Protein AF-A0A382VLH2-F1 (afdb_monomer_lite)

Structure (mmCIF, N/CA/C/O backbone):
data_AF-A0A382VLH2-F1
#
_entry.id   AF-A0A382VLH2-F1
#
loop_
_atom_site.group_PDB
_atom_site.id
_atom_site.type_symbol
_atom_site.label_atom_id
_atom_site.label_alt_id
_atom_site.label_comp_id
_atom_site.label_asym_id
_atom_site.label_entity_id
_atom_site.label_seq_id
_atom_site.pdbx_PDB_ins_code
_atom_site.Cartn_x
_atom_site.Cartn_y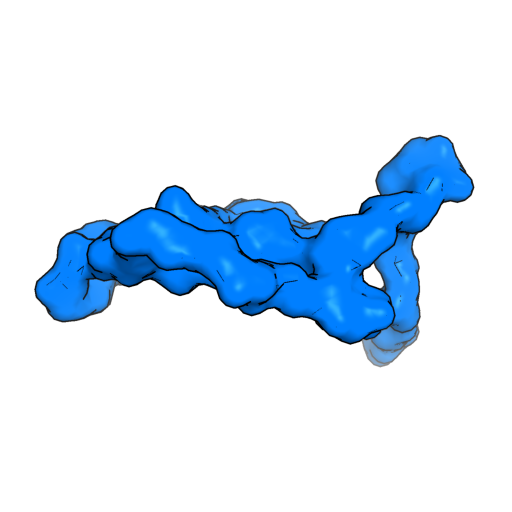
_atom_site.Cartn_z
_atom_site.occupancy
_atom_site.B_iso_or_equiv
_atom_site.auth_seq_id
_atom_site.auth_comp_id
_atom_site.auth_asym_id
_atom_site.auth_atom_id
_atom_site.pdbx_PDB_model_num
ATOM 1 N N . MET A 1 1 ? -7.958 13.410 -20.686 1.00 44.03 1 MET A N 1
ATOM 2 C CA . MET A 1 1 ? -6.928 13.101 -19.667 1.00 44.03 1 MET A CA 1
ATOM 3 C C . MET A 1 1 ? -6.039 11.994 -20.203 1.00 44.03 1 MET A C 1
ATOM 5 O O . MET A 1 1 ? -6.529 10.890 -20.413 1.00 44.03 1 MET A O 1
ATOM 9 N N . SER A 1 2 ? -4.774 12.300 -20.499 1.00 46.47 2 SER A N 1
ATOM 10 C CA . SER A 1 2 ? -3.791 11.288 -20.896 1.00 46.47 2 SER A CA 1
ATOM 11 C C . SER A 1 2 ? -3.678 10.260 -19.770 1.00 46.47 2 SER A C 1
ATOM 13 O O . SER A 1 2 ? -3.311 10.603 -18.647 1.00 46.47 2 SER A O 1
ATOM 15 N N . LYS A 1 3 ? -4.085 9.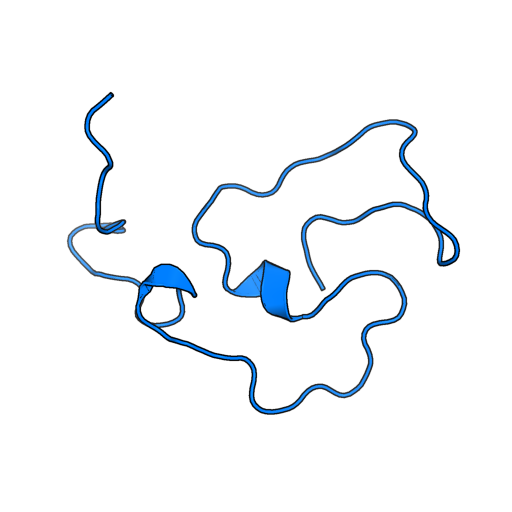014 -20.030 1.00 54.06 3 LYS A N 1
ATOM 16 C CA . LYS A 1 3 ? -3.911 7.913 -19.082 1.00 54.06 3 LYS A CA 1
ATOM 17 C C . LYS A 1 3 ? -2.425 7.582 -19.078 1.00 54.06 3 LYS A C 1
ATOM 19 O O . LYS A 1 3 ? -1.990 6.783 -19.902 1.00 54.06 3 LYS A O 1
ATOM 24 N N . THR A 1 4 ? -1.650 8.192 -18.184 1.00 61.31 4 THR A N 1
ATOM 25 C CA . THR A 1 4 ? -0.243 7.833 -17.964 1.00 61.31 4 THR A CA 1
ATOM 26 C C . THR A 1 4 ? -0.172 6.332 -17.695 1.00 61.31 4 THR A C 1
ATOM 28 O O . THR A 1 4 ? -0.559 5.852 -16.626 1.00 61.31 4 THR A O 1
ATOM 31 N N . LYS A 1 5 ? 0.200 5.553 -18.718 1.00 67.12 5 LYS A N 1
ATOM 32 C CA . LYS A 1 5 ? 0.059 4.089 -18.728 1.00 67.12 5 LYS A CA 1
ATOM 33 C C . LYS A 1 5 ? 1.029 3.417 -17.747 1.00 67.12 5 LYS A C 1
ATOM 35 O O . LYS A 1 5 ? 0.705 2.350 -17.240 1.00 67.12 5 LYS A O 1
ATOM 40 N N . TYR A 1 6 ? 2.132 4.091 -17.417 1.00 74.81 6 TYR A N 1
ATOM 41 C CA . TYR A 1 6 ? 3.208 3.596 -16.559 1.00 74.81 6 TYR A CA 1
ATOM 42 C C . TYR A 1 6 ? 3.789 4.734 -15.715 1.00 74.81 6 TYR A C 1
ATOM 44 O O . TYR A 1 6 ? 3.914 5.851 -16.214 1.00 74.81 6 TYR A O 1
ATOM 52 N N . ILE A 1 7 ? 4.113 4.453 -14.450 1.00 83.56 7 ILE A N 1
ATOM 53 C CA . ILE A 1 7 ? 4.759 5.408 -13.538 1.00 83.56 7 ILE A CA 1
ATOM 54 C C . ILE A 1 7 ? 6.248 5.078 -13.471 1.00 83.56 7 ILE A C 1
ATOM 56 O O . ILE A 1 7 ? 6.609 3.931 -13.197 1.00 83.56 7 ILE A O 1
ATOM 60 N N . PHE A 1 8 ? 7.083 6.084 -13.728 1.00 87.38 8 PHE A N 1
ATOM 61 C CA . PHE A 1 8 ? 8.534 6.002 -13.610 1.00 87.38 8 PHE A CA 1
ATOM 62 C C . PHE A 1 8 ? 8.993 6.812 -12.396 1.00 87.38 8 PHE A C 1
ATOM 64 O O . PHE A 1 8 ? 8.557 7.947 -12.210 1.00 87.38 8 PHE A O 1
ATOM 71 N N . LEU A 1 9 ? 9.885 6.237 -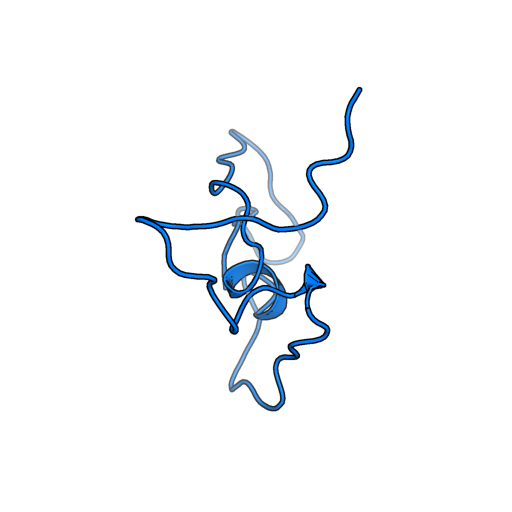11.596 1.00 83.56 9 LEU A N 1
ATOM 72 C CA . LEU A 1 9 ? 10.542 6.871 -10.460 1.00 83.56 9 LEU A CA 1
ATOM 73 C C . LEU A 1 9 ? 12.027 7.038 -10.804 1.00 83.56 9 LEU A C 1
ATOM 75 O O . LEU A 1 9 ? 12.733 6.051 -10.987 1.00 83.56 9 LEU A O 1
ATOM 79 N N . ASN A 1 10 ? 12.498 8.283 -10.929 1.00 88.31 10 ASN A N 1
ATOM 80 C CA . ASN A 1 10 ? 13.896 8.612 -11.260 1.00 88.31 10 ASN A CA 1
ATOM 81 C C . ASN A 1 10 ? 14.423 7.930 -12.541 1.00 88.31 10 ASN A C 1
ATOM 83 O O . ASN A 1 10 ? 15.555 7.460 -12.589 1.00 88.31 10 ASN A O 1
ATOM 87 N N . GLY A 1 11 ? 13.587 7.843 -13.581 1.00 90.12 11 GLY A N 1
ATOM 88 C CA . GLY A 1 11 ? 13.945 7.188 -14.847 1.00 90.12 11 GLY A CA 1
ATOM 89 C C . GLY A 1 11 ? 13.884 5.655 -14.820 1.00 90.12 11 GLY A C 1
ATOM 90 O O . GLY A 1 11 ? 14.089 5.027 -15.854 1.00 90.12 11 GLY A O 1
ATOM 91 N N . LEU A 1 12 ? 13.553 5.047 -13.678 1.00 93.50 12 LEU A N 1
ATOM 92 C CA . LEU A 1 12 ? 13.325 3.610 -13.527 1.00 93.50 12 LEU A CA 1
ATOM 93 C C . LEU A 1 12 ? 11.832 3.310 -13.396 1.00 93.50 12 LEU A C 1
ATOM 95 O O . LEU A 1 12 ? 11.040 4.184 -13.052 1.00 93.50 12 LEU A O 1
ATOM 99 N N . ILE A 1 13 ? 11.435 2.069 -13.665 1.00 91.94 13 ILE A N 1
ATOM 100 C CA . ILE A 1 13 ? 10.062 1.605 -13.454 1.00 91.94 13 ILE A CA 1
ATOM 101 C C . ILE A 1 13 ? 9.992 0.754 -12.188 1.00 91.94 13 ILE A C 1
ATOM 103 O O . ILE A 1 13 ? 10.795 -0.157 -11.998 1.00 91.94 13 ILE A O 1
ATOM 107 N N . ASP A 1 14 ? 9.014 1.034 -11.332 1.00 92.94 14 ASP A N 1
ATOM 108 C CA . ASP A 1 14 ? 8.714 0.160 -10.202 1.00 92.94 14 ASP A CA 1
ATOM 109 C C . ASP A 1 14 ? 7.979 -1.089 -10.707 1.00 92.94 14 ASP A C 1
ATOM 111 O O . ASP A 1 14 ? 6.818 -1.011 -11.114 1.00 92.94 14 ASP A O 1
ATOM 115 N N . LEU A 1 15 ? 8.656 -2.239 -10.700 1.00 94.19 15 LEU A N 1
ATOM 116 C CA . LEU A 1 15 ? 8.081 -3.517 -11.122 1.00 94.19 15 LEU A CA 1
ATOM 117 C C . LEU A 1 15 ? 7.053 -4.062 -10.126 1.00 94.19 15 LEU A C 1
ATOM 119 O O . LEU A 1 15 ? 6.230 -4.890 -10.508 1.00 94.19 15 LEU A O 1
ATOM 123 N N . ALA A 1 16 ? 7.053 -3.605 -8.872 1.00 93.75 16 ALA A N 1
ATOM 124 C CA . ALA A 1 16 ? 6.097 -4.066 -7.873 1.00 93.75 16 ALA A CA 1
ATOM 125 C C . ALA A 1 16 ? 4.684 -3.525 -8.130 1.00 93.75 16 ALA A C 1
ATOM 127 O O . ALA A 1 16 ? 3.716 -4.130 -7.671 1.00 93.75 16 ALA A O 1
ATOM 128 N N . GLN A 1 17 ? 4.536 -2.435 -8.892 1.00 93.06 17 GLN A N 1
ATOM 129 C CA . GLN A 1 17 ? 3.240 -1.793 -9.081 1.00 93.06 17 GLN A CA 1
ATOM 130 C C . GLN A 1 17 ? 2.192 -2.728 -9.712 1.00 93.06 17 GLN A C 1
ATOM 132 O O . GLN A 1 17 ? 2.392 -3.342 -10.764 1.00 93.06 17 GLN A O 1
ATOM 137 N N . SER A 1 18 ? 1.006 -2.759 -9.108 1.00 92.94 18 SER A N 1
ATOM 138 C CA . SER A 1 18 ? -0.128 -3.608 -9.511 1.00 92.94 18 SER A CA 1
ATOM 139 C C . SER A 1 18 ? -0.539 -3.466 -10.984 1.00 92.94 18 SER A C 1
ATOM 141 O O . SER A 1 18 ? -1.019 -4.417 -11.599 1.00 92.94 18 SER A O 1
ATOM 143 N N . ARG A 1 19 ? -0.313 -2.295 -11.593 1.00 90.69 19 ARG A N 1
ATOM 144 C CA . ARG A 1 19 ? -0.653 -2.003 -12.999 1.00 90.69 19 ARG A CA 1
ATOM 145 C C . ARG A 1 19 ? 0.165 -2.795 -14.021 1.00 90.69 19 ARG A C 1
ATOM 147 O O . ARG A 1 19 ? -0.275 -2.917 -15.162 1.00 90.69 19 ARG A O 1
ATOM 154 N N . LEU A 1 20 ? 1.327 -3.313 -13.627 1.00 93.56 20 LEU A N 1
ATOM 155 C CA . LEU A 1 20 ? 2.169 -4.177 -14.460 1.00 93.56 20 LEU A CA 1
ATOM 156 C C . LEU A 1 20 ? 1.786 -5.659 -14.353 1.00 93.56 20 LEU A C 1
ATOM 158 O O . LEU A 1 20 ? 2.403 -6.498 -14.998 1.00 93.56 20 LEU A O 1
ATOM 162 N N . GLY A 1 21 ? 0.756 -5.988 -13.566 1.00 93.75 21 GLY A N 1
ATOM 163 C CA . GLY A 1 21 ? 0.320 -7.364 -13.331 1.00 93.75 21 GLY A CA 1
ATOM 164 C C . GLY A 1 21 ? 0.943 -8.013 -12.095 1.00 93.75 21 GLY A C 1
ATOM 165 O O . GLY A 1 21 ? 0.649 -9.178 -11.830 1.00 93.75 21 GLY A O 1
ATOM 166 N N . SER A 1 22 ? 1.746 -7.273 -11.328 1.00 95.94 22 SER A N 1
ATOM 167 C CA . SER A 1 22 ? 2.288 -7.712 -10.040 1.00 95.94 22 SER A CA 1
ATOM 168 C C . SER A 1 22 ? 1.176 -7.999 -9.033 1.00 95.94 22 SER A C 1
ATOM 170 O O . SER A 1 22 ? 0.155 -7.307 -8.981 1.00 95.94 22 SER A O 1
ATOM 172 N N . LYS A 1 23 ? 1.357 -9.064 -8.247 1.00 96.56 23 LYS A N 1
ATOM 173 C CA . LYS A 1 23 ? 0.352 -9.593 -7.317 1.00 96.56 23 LYS A CA 1
ATOM 174 C C . LYS A 1 23 ? 1.001 -9.975 -5.994 1.00 96.56 23 LYS A C 1
ATOM 176 O O . LYS A 1 23 ? 2.103 -10.514 -5.973 1.00 96.56 23 LYS A O 1
ATOM 181 N N . ILE A 1 24 ? 0.268 -9.763 -4.905 1.00 97.19 24 ILE A N 1
ATOM 182 C CA . ILE A 1 24 ? 0.608 -10.333 -3.600 1.00 97.19 24 ILE A CA 1
ATOM 183 C C . ILE A 1 24 ? 0.345 -11.840 -3.656 1.00 97.19 24 ILE A C 1
ATOM 185 O O . ILE A 1 24 ? -0.786 -12.258 -3.907 1.00 97.19 24 ILE A O 1
ATOM 189 N N . VAL A 1 25 ? 1.381 -12.648 -3.437 1.00 97.50 25 VAL A N 1
ATOM 190 C CA . VAL A 1 25 ? 1.288 -14.120 -3.475 1.00 97.50 25 VAL A CA 1
ATOM 191 C C . VAL A 1 25 ? 0.985 -14.732 -2.108 1.00 97.50 25 VAL A C 1
ATOM 193 O O . VAL A 1 25 ? 0.351 -15.777 -2.028 1.00 97.50 25 VAL A O 1
ATOM 196 N N . TYR A 1 26 ? 1.397 -14.064 -1.032 1.00 97.69 26 TYR A N 1
ATOM 197 C CA . TYR A 1 26 ? 1.214 -14.509 0.345 1.00 97.69 26 TYR A CA 1
ATOM 198 C C . TYR A 1 26 ? 1.170 -13.299 1.282 1.00 97.69 26 TYR A C 1
ATOM 200 O O . TYR A 1 26 ? 1.792 -12.276 0.996 1.00 97.69 26 TYR A O 1
ATOM 208 N N . ARG A 1 27 ? 0.434 -13.422 2.388 1.00 96.56 27 ARG A N 1
ATOM 209 C CA . ARG A 1 27 ? 0.440 -12.483 3.514 1.00 96.56 27 ARG A CA 1
ATOM 210 C C . ARG A 1 27 ? 0.032 -13.202 4.798 1.00 96.56 27 ARG A C 1
ATOM 212 O O . ARG A 1 27 ? -0.679 -14.200 4.726 1.00 96.56 27 ARG A O 1
ATOM 219 N N . THR A 1 28 ? 0.482 -12.698 5.944 1.00 97.94 28 THR A N 1
ATOM 220 C CA . THR A 1 28 ? 0.202 -13.293 7.263 1.00 97.94 28 THR A CA 1
ATOM 221 C C . THR A 1 28 ? -1.153 -12.885 7.838 1.00 97.94 28 THR A C 1
ATOM 223 O O . THR A 1 28 ? -1.808 -13.708 8.463 1.00 97.94 28 THR A O 1
ATOM 226 N N . ASP A 1 29 ? -1.573 -11.639 7.627 1.00 96.88 29 ASP A N 1
ATOM 227 C CA . ASP A 1 29 ? -2.840 -11.067 8.103 1.00 96.88 29 ASP A CA 1
ATOM 228 C C . ASP A 1 29 ? -3.267 -9.908 7.178 1.00 96.88 29 ASP A C 1
ATOM 230 O O . ASP A 1 29 ? -2.456 -9.484 6.367 1.00 96.88 29 ASP A O 1
ATOM 234 N N . GLU A 1 30 ? -4.507 -9.413 7.249 1.00 96.81 30 GLU A N 1
ATOM 235 C CA . GLU A 1 30 ? -5.001 -8.194 6.563 1.00 96.81 30 GLU A CA 1
ATOM 236 C C . GLU A 1 30 ? -6.079 -7.482 7.411 1.00 96.81 30 GLU A C 1
ATOM 238 O O . GLU A 1 30 ? -7.070 -6.985 6.872 1.00 96.81 30 GLU A O 1
ATOM 243 N N . PHE A 1 31 ? -5.951 -7.495 8.744 1.00 95.44 31 PHE A N 1
ATOM 244 C CA . PHE A 1 31 ? -7.030 -7.085 9.644 1.00 95.44 31 PHE A CA 1
ATOM 245 C C . PHE A 1 31 ? -7.456 -5.628 9.430 1.00 95.44 31 PHE A C 1
ATOM 247 O O . PHE A 1 31 ? -8.631 -5.371 9.181 1.00 95.44 31 PHE A O 1
ATOM 254 N N . PHE A 1 32 ? -6.516 -4.679 9.480 1.00 94.31 32 PHE A N 1
ATOM 255 C CA . PHE A 1 32 ? -6.821 -3.248 9.337 1.00 94.31 32 PHE A CA 1
ATOM 256 C C . PHE A 1 32 ? -6.866 -2.777 7.882 1.00 94.31 32 PHE A C 1
ATOM 258 O O . PHE A 1 32 ? -7.594 -1.834 7.560 1.00 94.31 32 PHE A O 1
ATOM 265 N N . ALA A 1 33 ? -6.095 -3.401 6.989 1.00 96.62 33 ALA A N 1
ATOM 266 C CA . ALA A 1 33 ? -6.129 -3.068 5.578 1.00 96.62 33 ALA A CA 1
ATOM 267 C C . ALA A 1 33 ? -5.657 -4.216 4.665 1.00 96.62 33 ALA A C 1
ATOM 269 O O . ALA A 1 33 ? -4.938 -5.113 5.093 1.00 96.62 33 ALA A O 1
ATOM 270 N N . PRO A 1 34 ? -6.051 -4.214 3.377 1.00 96.00 34 PRO A N 1
ATOM 271 C CA . PRO A 1 34 ? -5.604 -5.219 2.416 1.00 96.00 34 PRO A CA 1
ATOM 272 C C . PRO A 1 34 ? -4.159 -4.991 1.932 1.00 96.00 34 PRO A C 1
ATOM 274 O O . PRO A 1 34 ? -3.854 -3.932 1.378 1.00 96.00 34 PRO A O 1
ATOM 277 N N . ALA A 1 35 ? -3.330 -6.037 1.941 1.00 97.19 35 ALA A N 1
ATOM 278 C CA . ALA A 1 35 ? -1.945 -6.063 1.460 1.00 97.19 35 ALA A CA 1
ATOM 279 C C . ALA A 1 35 ? -1.784 -5.560 0.019 1.00 97.19 35 ALA A C 1
ATOM 281 O O . ALA A 1 35 ? -0.776 -4.953 -0.344 1.00 97.19 35 ALA A O 1
ATOM 282 N N . LYS A 1 36 ? -2.811 -5.750 -0.820 1.00 96.25 36 LYS A N 1
ATOM 283 C CA . LYS A 1 36 ? -2.822 -5.256 -2.207 1.00 96.25 36 LYS A CA 1
ATOM 284 C C . LYS A 1 36 ? -2.662 -3.733 -2.335 1.00 96.25 36 LYS A C 1
ATOM 286 O O . LYS A 1 36 ? -2.360 -3.275 -3.433 1.00 96.25 36 LYS A O 1
ATOM 291 N N . ARG A 1 37 ? -2.901 -2.947 -1.275 1.00 95.81 37 ARG A N 1
ATOM 292 C CA . ARG A 1 37 ? -2.733 -1.484 -1.312 1.00 95.81 37 ARG A CA 1
ATOM 293 C C . ARG A 1 37 ? -1.261 -1.061 -1.316 1.00 95.81 37 ARG A C 1
ATOM 295 O O . ARG A 1 37 ? -0.967 -0.042 -1.922 1.00 95.81 37 ARG A O 1
ATOM 302 N N . ILE A 1 38 ? -0.338 -1.856 -0.760 1.00 95.12 38 ILE A N 1
ATOM 303 C CA . ILE A 1 38 ? 1.105 -1.529 -0.763 1.00 95.12 38 ILE A CA 1
ATOM 304 C C . ILE A 1 38 ? 1.670 -1.421 -2.182 1.00 95.12 38 ILE A C 1
ATOM 306 O O . ILE A 1 38 ? 2.507 -0.571 -2.454 1.00 95.12 38 ILE A O 1
ATOM 310 N N . ILE A 1 39 ? 1.198 -2.261 -3.105 1.00 95.12 39 ILE A N 1
ATOM 311 C CA . ILE A 1 39 ? 1.649 -2.259 -4.506 1.00 95.12 39 ILE A CA 1
ATOM 312 C C . ILE A 1 39 ? 0.858 -1.277 -5.387 1.00 95.12 39 ILE A C 1
ATOM 314 O O . ILE A 1 39 ? 0.862 -1.369 -6.621 1.00 95.12 39 ILE A O 1
ATOM 318 N N . ASN A 1 40 ? 0.097 -0.369 -4.778 1.00 93.62 40 ASN A N 1
ATOM 319 C CA . ASN A 1 40 ? -0.563 0.712 -5.488 1.00 93.62 40 ASN A CA 1
ATOM 320 C C . ASN A 1 40 ? 0.463 1.824 -5.761 1.00 93.62 40 ASN A C 1
ATOM 322 O O . ASN A 1 40 ? 1.010 2.368 -4.810 1.00 93.62 40 ASN A O 1
ATOM 326 N N . PRO A 1 41 ? 0.729 2.200 -7.025 1.00 92.00 41 PRO A N 1
ATOM 327 C CA . PRO A 1 41 ? 1.779 3.174 -7.318 1.00 92.00 41 PRO A CA 1
ATOM 328 C C . PRO A 1 41 ? 1.349 4.633 -7.087 1.00 92.00 41 PRO A C 1
ATOM 330 O O . PRO A 1 41 ? 2.094 5.555 -7.412 1.00 92.00 41 PRO A O 1
ATOM 333 N N . TRP A 1 42 ? 0.127 4.863 -6.601 1.00 91.62 42 TRP A N 1
ATOM 334 C CA . TRP A 1 42 ? -0.368 6.194 -6.256 1.00 91.62 42 TRP A CA 1
ATOM 335 C C . TRP A 1 42 ? 0.041 6.582 -4.837 1.00 91.62 42 TRP A C 1
ATOM 337 O O . TRP A 1 42 ? 0.192 5.724 -3.972 1.00 91.62 42 TRP A O 1
ATOM 347 N N . SER A 1 43 ? 0.174 7.887 -4.594 1.00 92.31 43 SER A N 1
ATOM 348 C CA . SER A 1 43 ? 0.449 8.402 -3.254 1.00 92.31 43 SER A CA 1
ATOM 349 C C . SER A 1 43 ? -0.624 7.943 -2.257 1.00 92.31 43 SER A C 1
ATOM 351 O O . SER A 1 43 ? -1.809 7.973 -2.605 1.00 92.31 43 SER A O 1
ATOM 353 N N . PRO A 1 44 ? -0.233 7.566 -1.027 1.00 94.94 44 PRO A N 1
ATOM 354 C CA . PRO A 1 44 ? -1.174 7.108 -0.016 1.00 94.94 44 PRO A CA 1
ATOM 355 C C . PRO A 1 44 ? -2.147 8.224 0.368 1.00 94.94 44 PRO A C 1
ATOM 357 O O . PRO A 1 44 ? -1.776 9.395 0.480 1.00 94.94 44 PRO A O 1
ATOM 360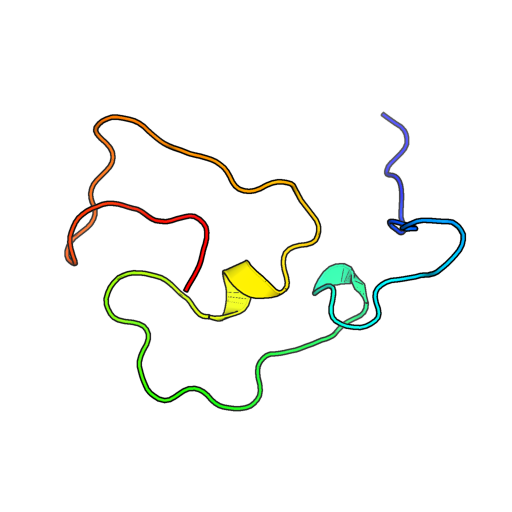 N N . ILE A 1 45 ? -3.402 7.849 0.590 1.00 96.19 45 ILE A N 1
ATOM 361 C CA . ILE A 1 45 ? -4.482 8.758 0.957 1.00 96.19 45 ILE A CA 1
ATOM 362 C C . ILE A 1 45 ? -4.776 8.620 2.448 1.00 96.19 45 ILE A C 1
ATOM 364 O O . ILE A 1 45 ? -4.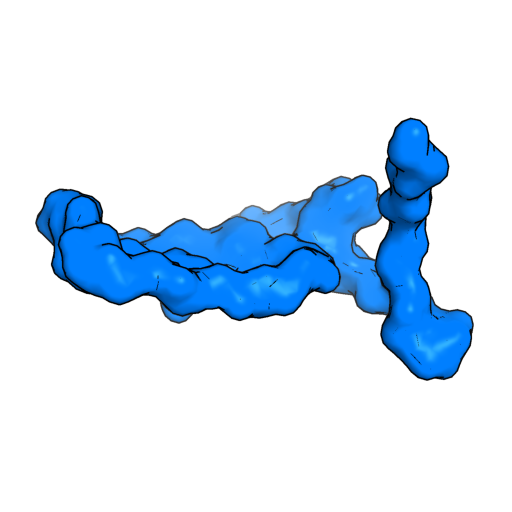992 7.528 2.966 1.00 96.19 45 ILE A O 1
ATOM 368 N N . PHE A 1 46 ? -4.882 9.751 3.137 1.00 95.88 46 PHE A N 1
ATOM 369 C CA . PHE A 1 46 ? -5.460 9.799 4.472 1.00 95.88 46 PHE A CA 1
ATOM 370 C C . PHE A 1 46 ? -6.925 10.222 4.388 1.00 95.88 46 PHE A C 1
ATOM 372 O O . PHE A 1 46 ? -7.254 11.203 3.722 1.00 95.88 46 PHE A O 1
ATOM 379 N N . LYS A 1 47 ? -7.810 9.490 5.070 1.00 95.88 47 LYS A N 1
ATOM 380 C CA . LYS A 1 47 ? -9.235 9.822 5.147 1.00 95.88 47 LYS A CA 1
ATOM 381 C C . LYS A 1 47 ? -9.632 10.062 6.594 1.00 95.88 47 LYS A C 1
ATOM 383 O O . LYS A 1 47 ? -9.732 9.126 7.386 1.00 95.88 47 LYS A O 1
ATOM 388 N N . GLU A 1 48 ? -9.832 11.327 6.934 1.00 97.50 48 GLU A N 1
ATOM 389 C CA . GLU A 1 48 ? -10.263 11.724 8.268 1.00 97.50 48 GLU A CA 1
ATOM 390 C C . GLU A 1 48 ? -11.666 11.181 8.573 1.00 97.50 48 GLU A C 1
ATOM 392 O O . GLU A 1 48 ? -12.548 11.197 7.718 1.00 97.50 48 GLU A O 1
ATOM 397 N N . GLY A 1 49 ? -11.855 10.643 9.781 1.00 97.44 49 GLY A N 1
ATOM 398 C CA . GLY A 1 49 ? -13.151 10.131 10.235 1.00 97.44 49 GLY A CA 1
ATOM 399 C C . GLY A 1 49 ? -13.659 8.866 9.531 1.00 97.44 49 GLY A C 1
ATOM 400 O O . GLY A 1 49 ? -14.783 8.451 9.798 1.00 97.44 49 GLY A O 1
ATOM 401 N N . VAL A 1 50 ? -12.871 8.234 8.652 1.00 98.06 50 VAL A N 1
ATOM 402 C CA . VAL A 1 50 ? -13.303 7.022 7.940 1.00 98.06 50 VAL A CA 1
ATOM 403 C C . VAL A 1 50 ? -12.860 5.769 8.686 1.00 98.06 50 VAL A C 1
ATOM 405 O O . VAL A 1 50 ? -11.668 5.519 8.875 1.00 98.06 50 VAL A O 1
ATOM 408 N N . PHE A 1 51 ? -13.848 4.961 9.058 1.00 97.19 51 PHE A N 1
ATOM 409 C CA . PHE A 1 51 ? -13.682 3.685 9.741 1.00 97.19 51 PHE A CA 1
ATOM 410 C C . PHE A 1 51 ? -14.464 2.603 8.999 1.00 97.19 51 PHE A C 1
ATOM 412 O O . PHE A 1 51 ? -15.517 2.868 8.416 1.00 97.19 51 PHE A O 1
ATOM 419 N N . ASP A 1 52 ? -13.946 1.384 9.022 1.00 93.25 52 ASP A N 1
ATOM 420 C CA . ASP A 1 52 ? -14.667 0.184 8.631 1.00 93.25 52 ASP A CA 1
ATOM 421 C C . ASP A 1 52 ? -14.835 -0.751 9.841 1.00 93.25 52 ASP A C 1
ATOM 423 O O . ASP A 1 52 ? -14.545 -0.392 10.984 1.00 93.25 52 ASP A O 1
ATOM 427 N N . LYS A 1 53 ? -15.347 -1.961 9.602 1.00 95.81 53 LYS A N 1
ATOM 428 C CA . LYS A 1 53 ? -15.606 -2.960 10.650 1.00 95.81 53 LYS A CA 1
ATOM 429 C C . LYS A 1 53 ? -14.360 -3.396 11.441 1.00 95.81 53 LYS A C 1
ATOM 431 O O . LYS A 1 53 ? -14.519 -4.021 12.484 1.00 95.81 53 LYS A O 1
ATOM 436 N N . HIS A 1 54 ? -13.155 -3.106 10.953 1.00 94.69 54 HIS A N 1
ATOM 437 C CA . HIS A 1 54 ? -11.887 -3.459 11.587 1.00 94.69 54 HIS A CA 1
ATOM 438 C C . HIS A 1 54 ? -11.148 -2.248 12.171 1.00 94.69 54 HIS A C 1
ATOM 440 O O . HIS A 1 54 ? -10.058 -2.405 12.710 1.00 94.69 54 HIS A O 1
ATOM 446 N N . GLY A 1 55 ? -11.739 -1.051 12.137 1.00 95.50 55 GLY A N 1
ATOM 447 C CA . GLY A 1 55 ? -11.163 0.154 12.724 1.00 95.50 55 GLY A CA 1
ATOM 448 C C . GLY A 1 55 ? -10.956 1.249 11.689 1.00 95.50 55 GLY A C 1
ATOM 449 O O . GLY A 1 55 ? -11.753 1.411 10.770 1.00 95.50 55 GLY A O 1
ATOM 450 N N . LYS A 1 56 ? -9.922 2.071 11.875 1.00 96.31 56 LYS A N 1
AT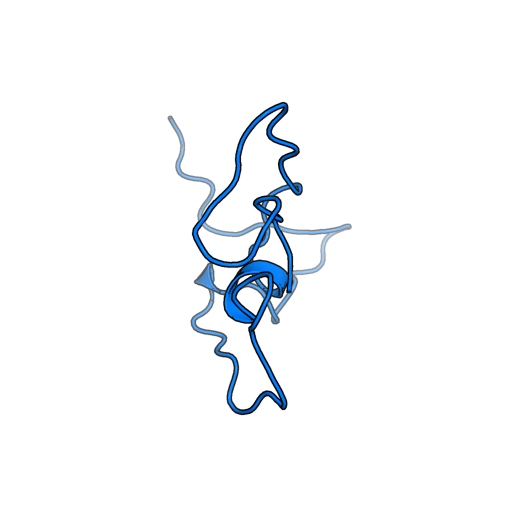OM 451 C CA . LYS A 1 56 ? -9.648 3.193 10.973 1.00 96.31 56 LYS A CA 1
ATOM 452 C C . LYS A 1 56 ? -9.271 2.670 9.591 1.00 96.31 56 LYS A C 1
ATOM 454 O O . LYS A 1 56 ? -8.435 1.781 9.479 1.00 96.31 56 LYS A O 1
ATOM 459 N N . TRP A 1 57 ? -9.841 3.257 8.542 1.00 96.69 57 TRP A N 1
ATOM 460 C CA . TRP A 1 57 ? -9.460 2.917 7.177 1.00 96.69 57 TRP A CA 1
ATOM 461 C C . TRP A 1 57 ? -8.027 3.383 6.893 1.00 96.69 57 TRP A C 1
ATOM 463 O O . TRP A 1 57 ? -7.708 4.559 7.087 1.00 96.69 57 TRP A O 1
ATOM 473 N N . MET A 1 58 ? -7.183 2.479 6.390 1.00 95.38 58 MET A N 1
ATOM 474 C CA . MET A 1 58 ? -5.780 2.767 6.072 1.00 95.38 58 MET A CA 1
ATOM 475 C C . MET A 1 58 ? -5.489 2.543 4.588 1.00 95.38 58 MET A C 1
ATOM 477 O O . MET A 1 58 ? -5.803 1.483 4.039 1.00 95.38 58 MET A O 1
ATOM 481 N N . ASP A 1 59 ? -4.846 3.505 3.928 1.00 96.25 59 ASP A N 1
ATOM 482 C CA . ASP A 1 59 ? -4.296 3.307 2.582 1.00 96.25 59 ASP A CA 1
ATOM 483 C C . ASP A 1 59 ? -2.922 2.632 2.652 1.00 96.25 59 ASP A C 1
ATOM 485 O O . ASP A 1 59 ? -1.879 3.246 2.444 1.00 96.25 59 ASP A O 1
ATOM 489 N N . GLY A 1 60 ? -2.940 1.366 3.055 1.00 94.44 60 GLY A N 1
ATOM 490 C CA . GLY A 1 60 ? -1.760 0.552 3.309 1.00 94.44 60 GLY A CA 1
ATOM 491 C C . GLY A 1 60 ? -2.155 -0.894 3.588 1.00 94.44 60 GLY A C 1
ATOM 492 O O . GLY A 1 60 ? -3.235 -1.323 3.175 1.00 94.44 60 GLY A O 1
ATOM 493 N N . TRP A 1 61 ? -1.282 -1.621 4.276 1.00 94.75 61 TRP A N 1
ATOM 494 C CA . TRP A 1 61 ? -1.520 -2.966 4.790 1.00 94.75 61 TRP A CA 1
ATOM 495 C C . TRP A 1 61 ? -1.434 -2.937 6.312 1.00 94.75 61 TRP A C 1
ATOM 497 O O . TRP A 1 61 ? -0.440 -2.351 6.801 1.00 94.75 61 TRP A O 1
#

Sequence (61 aa):
MSKTKYIFLNGLIDLAQSRLGSKIVYRTDEFFAPAKRIINPWSPIFKEGVFDKHGKWMDGW

InterPro domains:
  IPR005164 Allantoicase [PTHR12045] (11-61)
  IPR008979 Galactose-binding-like domain superfamily [SSF49785] (7-61)
  IPR015908 Allantoicase domain [PF03561] (21-61)

pLDDT: mean 90.85, std 11.77, range [44.03, 98.06]

Foldseek 3Di:
DPPPQADADPNHGDPCACSVVHDDPDDDDAQQHDQNLQNHPDDWDDDPPDADPRGHHGSHD

Radius of gyration: 13.85 Å; chains: 1; bounding box: 30×28×34 Å

Organism: NCBI:txid408172

Secondary structure (DSSP, 8-state):
-----S-EETTEE-TT-GGGT------S--SSS-GGGTT--SPPPP-TT-EETTEE--S--